Protein AF-A0A8J3D6I3-F1 (afdb_monomer)

Structure (mmCIF, N/CA/C/O backbone):
data_AF-A0A8J3D6I3-F1
#
_entry.id   AF-A0A8J3D6I3-F1
#
loop_
_atom_site.group_PDB
_atom_site.id
_atom_site.type_symbol
_atom_site.label_atom_id
_atom_site.label_alt_id
_atom_site.label_comp_id
_atom_site.label_asym_id
_atom_site.label_entity_id
_atom_site.label_seq_id
_atom_site.pdbx_PDB_ins_code
_atom_site.Cartn_x
_atom_site.Cartn_y
_atom_site.Cartn_z
_atom_site.occupancy
_atom_site.B_iso_or_equiv
_atom_site.auth_seq_id
_atom_site.auth_comp_id
_atom_site.auth_asym_id
_atom_site.auth_atom_id
_atom_site.pdbx_PDB_model_num
ATOM 1 N N . MET A 1 1 ? -26.474 9.514 15.849 1.00 45.03 1 MET A N 1
ATOM 2 C CA . MET A 1 1 ? -26.071 8.098 15.725 1.00 45.03 1 MET A CA 1
ATOM 3 C C . MET A 1 1 ? -24.938 8.026 14.710 1.00 45.03 1 MET A C 1
ATOM 5 O O . MET A 1 1 ? -25.201 8.061 13.516 1.00 45.03 1 MET A O 1
ATOM 9 N N . GLN A 1 2 ? -23.685 8.079 15.158 1.00 47.12 2 GLN A N 1
ATOM 10 C CA . GLN A 1 2 ? -22.518 8.049 14.273 1.00 47.12 2 GLN A CA 1
ATOM 11 C C . GLN A 1 2 ? -22.030 6.598 14.249 1.00 47.12 2 GLN A C 1
ATOM 13 O O . GLN A 1 2 ? -21.414 6.153 15.211 1.00 47.12 2 GLN A O 1
ATOM 18 N N . LEU A 1 3 ? -22.413 5.841 13.217 1.00 42.97 3 LEU A N 1
ATOM 19 C CA . LEU A 1 3 ? -22.065 4.423 13.104 1.00 42.97 3 LEU A CA 1
ATOM 20 C C . LEU A 1 3 ? -20.546 4.288 13.011 1.00 42.97 3 LEU A C 1
ATOM 22 O O . LEU A 1 3 ? -19.896 4.935 12.181 1.00 42.97 3 LEU A O 1
ATOM 26 N N . SER A 1 4 ? -19.979 3.481 13.900 1.00 55.28 4 SER A N 1
ATOM 27 C CA . SER A 1 4 ? -18.552 3.196 13.887 1.00 55.28 4 SER A CA 1
ATOM 28 C C . SER A 1 4 ? -18.232 2.331 12.663 1.00 55.28 4 SER A C 1
ATOM 30 O O . SER A 1 4 ? -18.999 1.448 12.288 1.00 55.28 4 SER A O 1
ATOM 32 N N . LEU A 1 5 ? -17.086 2.562 12.015 1.00 54.12 5 LEU A N 1
ATOM 33 C CA . LEU A 1 5 ? -16.631 1.776 10.849 1.00 54.12 5 LEU A CA 1
ATOM 34 C C . LEU A 1 5 ? -16.554 0.262 11.162 1.00 54.12 5 LEU A C 1
ATOM 36 O O . LEU A 1 5 ? -16.613 -0.574 10.266 1.00 54.12 5 LEU A O 1
ATOM 40 N N . VAL A 1 6 ? -16.465 -0.060 12.454 1.00 51.06 6 VAL A N 1
ATOM 41 C CA . VAL A 1 6 ? -16.442 -1.398 13.046 1.00 51.06 6 VAL A CA 1
ATOM 42 C C . VAL A 1 6 ? -17.799 -2.111 12.938 1.00 51.06 6 VAL A C 1
ATOM 44 O O . VAL A 1 6 ? -17.827 -3.322 12.751 1.00 51.06 6 VAL A O 1
ATOM 47 N N . GLU A 1 7 ? -18.922 -1.388 12.996 1.00 51.22 7 GLU A N 1
ATOM 48 C CA . GLU A 1 7 ? -20.272 -1.974 12.889 1.00 51.22 7 GLU A CA 1
ATOM 49 C C . GLU A 1 7 ? -20.680 -2.268 11.441 1.00 51.22 7 GLU A C 1
ATOM 51 O O . GLU A 1 7 ? -21.459 -3.184 11.192 1.00 51.22 7 GLU A O 1
ATOM 56 N N . LEU A 1 8 ? -20.132 -1.527 10.472 1.00 54.22 8 LEU A N 1
ATOM 57 C CA . LEU A 1 8 ? -20.420 -1.724 9.045 1.00 54.22 8 LEU A CA 1
ATOM 58 C C . LEU A 1 8 ? -19.747 -2.975 8.460 1.00 54.22 8 LEU A C 1
ATOM 60 O O . LEU A 1 8 ? -20.194 -3.486 7.437 1.00 54.22 8 LEU A O 1
ATOM 64 N N . PHE A 1 9 ? -18.691 -3.479 9.102 1.00 55.00 9 PHE A N 1
ATOM 65 C CA . PHE A 1 9 ? -17.943 -4.642 8.635 1.00 55.00 9 PHE A CA 1
ATOM 66 C C . PHE A 1 9 ? -17.595 -5.550 9.820 1.00 55.00 9 PHE A C 1
ATOM 68 O O . PHE A 1 9 ? -16.518 -5.405 10.388 1.00 55.00 9 PHE A O 1
ATOM 75 N N . PRO A 1 10 ? -18.435 -6.533 10.190 1.00 51.09 10 PRO A N 1
ATOM 76 C CA . PRO A 1 10 ? -18.148 -7.459 11.297 1.00 51.09 10 PRO A CA 1
ATOM 77 C C . PRO A 1 10 ? -16.852 -8.283 11.116 1.00 51.09 10 PRO A C 1
ATOM 79 O O . PRO A 1 10 ? -16.332 -8.857 12.075 1.00 51.09 10 PRO A O 1
ATOM 82 N N . GLU A 1 11 ? -16.263 -8.289 9.914 1.00 48.94 11 GLU A N 1
ATOM 83 C CA . GLU A 1 11 ? -14.926 -8.835 9.641 1.00 48.94 11 GLU A CA 1
ATOM 84 C C . GLU A 1 11 ? -13.767 -7.981 10.207 1.00 48.94 11 GLU A C 1
ATOM 86 O O . GLU A 1 11 ? -12.640 -8.471 10.310 1.00 48.94 11 GLU A O 1
ATOM 91 N N . PHE A 1 12 ? -14.027 -6.740 10.647 1.00 51.91 12 PHE A N 1
ATOM 92 C CA . PHE A 1 12 ? -13.050 -5.840 11.285 1.00 51.91 12 PHE A CA 1
ATOM 93 C C . PHE A 1 12 ? -12.577 -6.302 12.673 1.00 51.91 12 PHE A C 1
ATOM 95 O O . PHE A 1 12 ? -11.638 -5.721 13.218 1.00 51.91 12 PHE A O 1
ATOM 102 N N . ASN A 1 13 ? -13.140 -7.381 13.232 1.00 51.38 13 ASN A N 1
ATOM 103 C CA . ASN A 1 13 ? -12.549 -8.058 14.395 1.00 51.38 13 ASN A CA 1
ATOM 104 C C . ASN A 1 13 ? -11.121 -8.559 14.110 1.00 51.38 13 ASN A C 1
ATOM 106 O O . ASN A 1 13 ? -10.305 -8.728 15.020 1.00 51.38 13 ASN A O 1
ATOM 110 N N . ARG A 1 14 ? -10.784 -8.773 12.833 1.00 58.56 14 ARG A N 1
ATOM 111 C CA . ARG A 1 14 ? -9.421 -9.061 12.400 1.00 58.56 14 ARG A CA 1
ATOM 112 C C . ARG A 1 14 ? -8.686 -7.738 12.239 1.00 58.56 14 ARG A C 1
ATOM 114 O O . ARG A 1 14 ? -8.764 -7.073 11.217 1.00 58.56 14 ARG A O 1
ATOM 121 N N . SER A 1 15 ? -7.909 -7.375 13.255 1.00 68.50 15 SER A N 1
ATOM 122 C CA . SER A 1 15 ? -7.030 -6.200 13.197 1.00 68.50 15 SER A CA 1
ATOM 123 C C . SER A 1 15 ? -5.993 -6.262 12.063 1.00 68.50 15 SER A C 1
ATOM 125 O O . SER A 1 15 ? -5.361 -5.250 11.780 1.00 68.50 15 SER A O 1
ATOM 127 N N . LEU A 1 16 ? -5.827 -7.411 11.400 1.00 76.00 16 LEU A N 1
ATOM 128 C CA . LEU A 1 16 ? -4.864 -7.677 10.338 1.00 76.00 16 LEU A CA 1
ATOM 129 C C . LEU A 1 16 ? -5.576 -8.053 9.029 1.00 76.00 16 LEU A C 1
ATOM 131 O O . LEU A 1 16 ? -6.366 -8.995 8.997 1.00 76.00 16 LEU A O 1
ATOM 135 N N . PHE A 1 17 ? -5.217 -7.373 7.947 1.00 81.94 17 PHE A N 1
ATOM 136 C CA . PHE A 1 17 ? -5.655 -7.651 6.587 1.00 81.94 17 PHE A CA 1
ATOM 137 C C . PHE A 1 17 ? -4.432 -8.006 5.748 1.00 81.94 17 PHE A C 1
ATOM 139 O O . PHE A 1 17 ? -3.475 -7.234 5.665 1.00 81.94 17 PHE A O 1
ATOM 146 N N . LEU A 1 18 ? -4.465 -9.192 5.157 1.00 82.50 18 LEU A N 1
ATOM 147 C CA . LEU A 1 18 ? -3.391 -9.718 4.324 1.00 82.50 18 LEU A CA 1
ATOM 148 C C . LEU A 1 18 ? -3.678 -9.427 2.852 1.00 82.50 18 LEU A C 1
ATOM 150 O O . LEU A 1 18 ? -4.841 -9.279 2.472 1.00 82.50 18 LEU A O 1
ATOM 154 N N . ASP A 1 19 ? -2.618 -9.379 2.046 1.00 82.38 19 ASP A N 1
ATOM 155 C CA . ASP A 1 19 ? -2.702 -9.296 0.581 1.00 82.38 19 ASP A CA 1
ATOM 156 C C . ASP A 1 19 ? -3.547 -8.121 0.059 1.00 82.38 19 ASP A C 1
ATOM 158 O O . ASP A 1 19 ? -4.277 -8.239 -0.926 1.00 82.38 19 ASP A O 1
ATOM 162 N N . ILE A 1 20 ? -3.439 -6.962 0.712 1.00 86.75 20 ILE A N 1
ATOM 163 C CA . ILE A 1 20 ? -4.133 -5.750 0.285 1.00 86.75 20 ILE A CA 1
ATOM 164 C C . ILE A 1 20 ? -3.319 -5.026 -0.783 1.00 86.75 20 ILE A C 1
ATOM 166 O O . ILE A 1 20 ? -2.115 -4.790 -0.647 1.00 86.75 20 ILE A O 1
ATOM 170 N N . TYR A 1 21 ? -4.012 -4.608 -1.834 1.00 88.25 21 TYR A N 1
ATOM 171 C CA . TYR A 1 21 ? -3.483 -3.767 -2.888 1.00 88.25 21 TYR A CA 1
ATOM 172 C C . TYR A 1 21 ? -3.602 -2.290 -2.524 1.00 88.25 21 TYR A C 1
ATOM 174 O O . TYR A 1 21 ? -4.679 -1.779 -2.195 1.00 88.25 21 TYR A O 1
ATOM 182 N N . ALA A 1 22 ? -2.489 -1.576 -2.629 1.00 89.06 22 ALA A N 1
ATOM 183 C CA . ALA A 1 22 ? -2.447 -0.141 -2.415 1.00 89.06 22 ALA A CA 1
ATOM 184 C C . ALA A 1 22 ? -1.709 0.561 -3.545 1.00 89.06 22 ALA A C 1
ATOM 186 O O . ALA A 1 22 ? -0.658 0.114 -3.996 1.00 89.06 22 ALA A O 1
ATOM 187 N N . LYS A 1 23 ? -2.236 1.705 -3.962 1.00 88.81 23 LYS A N 1
ATOM 188 C CA . LYS A 1 23 ? -1.617 2.577 -4.951 1.00 88.81 23 LYS A CA 1
ATOM 189 C C . LYS A 1 23 ? -0.817 3.666 -4.255 1.00 88.81 23 LYS A C 1
ATOM 191 O O . LYS A 1 23 ? -1.310 4.327 -3.340 1.00 88.81 23 LYS A 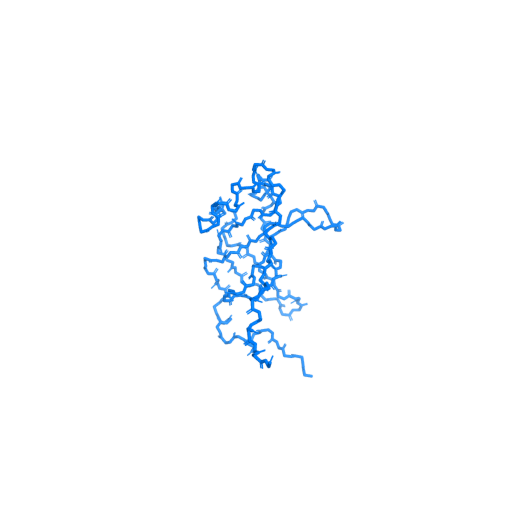O 1
ATOM 196 N N . MET A 1 24 ? 0.401 3.898 -4.724 1.00 86.56 24 MET A N 1
ATOM 197 C CA . MET A 1 24 ? 1.176 5.070 -4.337 1.00 86.56 24 MET A CA 1
ATOM 198 C C . MET A 1 24 ? 0.604 6.319 -4.991 1.00 86.56 24 MET A C 1
AT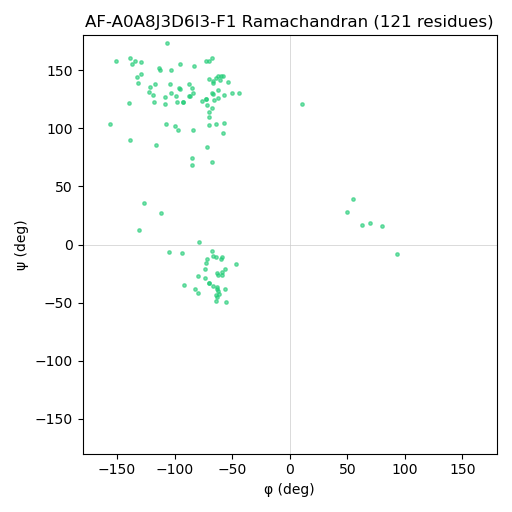OM 200 O O . MET A 1 24 ? 0.463 6.389 -6.209 1.00 86.56 24 MET A O 1
ATOM 204 N N . SER A 1 25 ? 0.299 7.301 -4.157 1.00 82.69 25 SER A N 1
ATOM 205 C CA . SER A 1 25 ? -0.148 8.635 -4.545 1.00 82.69 25 SER A CA 1
ATOM 206 C C . SER A 1 25 ? 0.709 9.665 -3.823 1.00 82.69 25 SER A C 1
ATOM 208 O O . SER A 1 25 ? 1.137 9.441 -2.686 1.00 82.69 25 SER A O 1
ATOM 210 N N . VAL A 1 26 ? 0.971 10.804 -4.452 1.00 80.38 26 VAL A N 1
ATOM 211 C CA . VAL A 1 26 ? 1.663 11.903 -3.775 1.00 80.38 26 VAL A CA 1
ATOM 212 C C . VAL A 1 26 ? 0.618 12.832 -3.172 1.00 80.38 26 VAL A C 1
ATOM 214 O O . VAL A 1 26 ? -0.266 13.339 -3.855 1.00 80.38 26 VAL A O 1
ATOM 217 N N . ASP A 1 27 ? 0.688 13.046 -1.859 1.00 78.75 27 ASP A N 1
ATOM 218 C CA . ASP A 1 27 ? -0.220 13.977 -1.194 1.00 78.75 27 ASP A CA 1
ATOM 219 C C . ASP A 1 27 ? 0.098 15.403 -1.674 1.00 78.75 27 ASP A C 1
ATOM 221 O O . ASP A 1 27 ? 1.197 15.907 -1.444 1.00 78.75 27 ASP A O 1
ATOM 225 N N . THR A 1 28 ? -0.857 16.057 -2.335 1.00 74.81 28 THR A N 1
ATOM 226 C CA . THR A 1 28 ? -0.676 17.383 -2.950 1.00 74.81 28 THR A CA 1
ATOM 227 C C . THR A 1 28 ? -0.353 18.480 -1.937 1.00 74.81 28 THR A C 1
ATOM 229 O O . THR A 1 28 ? 0.324 19.448 -2.280 1.00 74.81 28 THR A O 1
ATOM 232 N N . LYS A 1 29 ? -0.773 18.324 -0.673 1.00 75.56 29 LYS A N 1
ATOM 233 C CA . LYS A 1 29 ? -0.533 19.312 0.390 1.00 75.56 29 LYS A CA 1
ATOM 234 C C . LYS A 1 29 ? 0.849 19.170 1.005 1.00 75.56 29 LYS A C 1
ATOM 236 O O . LYS A 1 29 ? 1.479 20.161 1.352 1.00 75.56 29 LYS A O 1
ATOM 241 N N . THR A 1 30 ? 1.316 17.935 1.175 1.00 75.44 30 THR A N 1
ATOM 242 C CA . THR A 1 30 ? 2.594 17.669 1.857 1.00 75.44 30 THR A CA 1
ATOM 243 C C . THR A 1 30 ? 3.727 17.282 0.912 1.00 75.44 30 THR A C 1
ATOM 245 O O . THR A 1 30 ? 4.860 17.151 1.372 1.00 75.44 30 THR A O 1
ATOM 248 N N . LYS A 1 31 ? 3.435 17.091 -0.384 1.00 74.19 31 LYS A N 1
ATOM 249 C CA . LYS A 1 31 ? 4.329 16.533 -1.415 1.00 74.19 31 LYS A CA 1
ATOM 250 C C . LYS A 1 31 ? 4.999 15.227 -0.979 1.00 74.19 31 LYS A C 1
ATOM 252 O O . LYS A 1 31 ? 6.116 14.917 -1.384 1.00 74.19 31 LYS A O 1
ATOM 257 N N . ARG A 1 32 ? 4.344 14.469 -0.093 1.00 79.31 32 ARG A N 1
ATOM 258 C CA . ARG A 1 32 ? 4.885 13.228 0.472 1.00 79.31 32 ARG A CA 1
ATOM 259 C C . ARG A 1 32 ? 4.224 12.018 -0.180 1.00 79.31 32 ARG A C 1
ATOM 261 O O . ARG A 1 32 ? 2.999 12.012 -0.330 1.00 79.31 32 ARG A O 1
ATOM 268 N N . PRO A 1 33 ? 5.003 10.970 -0.495 1.00 80.31 33 PRO A N 1
ATOM 269 C CA . PRO A 1 33 ? 4.448 9.730 -1.003 1.00 80.31 33 PRO A CA 1
ATOM 270 C C . PRO A 1 33 ? 3.609 9.057 0.084 1.00 80.31 33 PRO A C 1
ATOM 272 O O . PRO A 1 33 ? 4.050 8.895 1.226 1.00 80.31 33 PRO A O 1
ATOM 275 N N . THR A 1 34 ? 2.388 8.690 -0.281 1.00 83.38 34 THR A N 1
ATOM 276 C CA . THR A 1 34 ? 1.404 8.037 0.581 1.00 83.38 34 THR A CA 1
ATOM 277 C C . THR A 1 34 ? 0.814 6.845 -0.165 1.00 83.38 34 THR A C 1
ATOM 279 O O . THR A 1 34 ? 0.646 6.888 -1.380 1.00 83.38 34 THR A O 1
ATOM 282 N N . LEU A 1 35 ? 0.510 5.763 0.548 1.00 86.25 35 LEU A N 1
ATOM 283 C CA . LEU A 1 35 ? -0.200 4.624 -0.027 1.00 86.25 35 LEU A CA 1
ATOM 284 C C . LEU A 1 35 ? -1.689 4.750 0.274 1.00 86.25 35 LEU A C 1
ATOM 286 O O . LEU A 1 35 ? -2.063 5.036 1.410 1.00 86.25 35 LEU A O 1
ATOM 290 N N . CYS A 1 36 ? -2.516 4.517 -0.736 1.00 87.00 36 CYS A N 1
ATOM 291 C CA . CYS A 1 36 ? -3.968 4.539 -0.631 1.00 87.00 36 CYS A CA 1
ATOM 292 C C . CYS A 1 36 ? -4.529 3.182 -1.056 1.00 87.00 36 CYS A C 1
ATOM 294 O O . CYS A 1 36 ? -4.092 2.623 -2.064 1.00 87.00 36 CYS A O 1
ATOM 296 N N . THR A 1 37 ? -5.487 2.649 -0.301 1.00 87.06 37 THR A N 1
ATOM 297 C CA . THR A 1 37 ? -6.182 1.405 -0.663 1.00 87.06 37 THR A CA 1
ATOM 298 C C . THR A 1 37 ? -6.980 1.572 -1.959 1.00 87.06 37 THR A C 1
ATOM 300 O O . THR A 1 37 ? -7.557 2.629 -2.224 1.00 87.06 37 THR A O 1
ATOM 303 N N . LEU A 1 38 ? -7.013 0.516 -2.775 1.00 84.62 38 LEU A N 1
ATOM 304 C CA . LEU A 1 38 ? -7.851 0.449 -3.976 1.00 84.62 38 LEU A CA 1
ATOM 305 C C . LEU A 1 38 ? -9.288 0.027 -3.637 1.00 84.62 38 LEU A C 1
ATOM 307 O O . LEU A 1 38 ? -9.510 -0.684 -2.655 1.00 84.62 38 LEU A O 1
ATOM 311 N N . ALA A 1 39 ? -10.240 0.434 -4.478 1.00 81.88 39 ALA A N 1
ATOM 312 C CA . ALA A 1 39 ? -11.634 0.004 -4.397 1.00 81.88 39 ALA A CA 1
ATOM 313 C C . ALA A 1 39 ? -11.819 -1.473 -4.787 1.00 81.88 39 ALA A C 1
ATOM 315 O O . ALA A 1 39 ? -10.984 -2.045 -5.485 1.00 81.88 39 ALA A O 1
ATOM 316 N N . GLY A 1 40 ? -12.922 -2.083 -4.335 1.00 76.12 40 GLY A N 1
ATOM 317 C CA . GLY A 1 40 ? -13.267 -3.476 -4.654 1.00 76.12 40 GLY A CA 1
ATOM 318 C C . GLY A 1 40 ? -12.528 -4.532 -3.825 1.00 76.12 40 GLY A C 1
ATOM 319 O O . GLY A 1 40 ? -12.501 -5.698 -4.202 1.00 76.12 40 GLY A O 1
ATOM 320 N N . GLN A 1 41 ? -11.916 -4.137 -2.706 1.00 81.81 41 GLN A N 1
ATOM 321 C CA . GLN A 1 41 ? -11.221 -5.040 -1.788 1.00 81.81 41 GLN A CA 1
ATOM 322 C C . GLN A 1 41 ? -12.018 -5.260 -0.500 1.00 81.81 41 GLN A C 1
ATOM 324 O O . GLN A 1 41 ? -12.998 -4.572 -0.232 1.00 81.81 41 GLN A O 1
ATOM 329 N N . ARG A 1 42 ? -11.537 -6.179 0.346 1.00 74.88 42 ARG A N 1
ATOM 330 C CA . ARG A 1 42 ? -12.076 -6.423 1.700 1.00 74.88 42 ARG A CA 1
ATOM 331 C C . ARG A 1 42 ? -11.917 -5.232 2.655 1.00 74.88 42 ARG A C 1
ATOM 333 O O . ARG A 1 42 ? -12.460 -5.249 3.752 1.00 74.88 42 ARG A O 1
ATOM 340 N N . VAL A 1 43 ? -11.145 -4.221 2.261 1.00 76.62 43 VAL A N 1
ATOM 341 C CA . VAL A 1 43 ? -10.956 -2.973 3.005 1.00 76.62 43 VAL A CA 1
ATOM 342 C C . VAL A 1 43 ? -11.579 -1.810 2.235 1.00 76.62 43 VAL A C 1
ATOM 344 O O . VAL A 1 43 ? -11.581 -1.836 1.001 1.00 76.62 43 VAL A O 1
ATOM 347 N N . PRO A 1 44 ? -12.062 -0.761 2.923 1.00 75.12 44 PRO A N 1
ATOM 348 C CA . PRO A 1 44 ? -12.597 0.409 2.245 1.00 75.12 44 PRO A CA 1
ATOM 349 C C . PRO A 1 44 ? -11.549 1.078 1.346 1.00 75.12 44 PRO A C 1
ATOM 351 O O . PRO A 1 44 ? -10.353 1.108 1.664 1.00 75.12 44 PRO A O 1
ATOM 354 N N . ALA A 1 45 ? -12.017 1.620 0.224 1.00 79.38 45 ALA A N 1
ATOM 355 C CA . ALA A 1 45 ? -11.200 2.357 -0.732 1.00 79.38 45 ALA A CA 1
ATOM 356 C C . ALA A 1 45 ? -10.687 3.683 -0.142 1.00 79.38 45 ALA A C 1
ATOM 358 O O . ALA A 1 45 ? -11.263 4.210 0.808 1.00 79.38 45 ALA A O 1
ATOM 359 N N . GLU A 1 46 ? -9.628 4.236 -0.739 1.00 80.00 46 GLU A N 1
ATOM 360 C CA . GLU A 1 46 ? -9.126 5.595 -0.463 1.00 80.00 46 GLU A CA 1
ATOM 361 C C . GLU A 1 46 ? -8.634 5.842 0.974 1.00 80.00 46 GLU A C 1
ATOM 363 O O . GLU A 1 46 ? -8.412 6.981 1.395 1.00 80.00 46 GLU A O 1
ATOM 368 N N . LEU A 1 47 ? -8.376 4.779 1.736 1.00 81.44 47 LEU A N 1
ATOM 369 C CA . LEU A 1 47 ? -7.808 4.893 3.069 1.00 81.44 47 LEU A CA 1
ATOM 370 C C . LEU A 1 47 ? -6.286 4.999 2.997 1.00 81.44 47 LEU A C 1
ATOM 372 O O . LEU A 1 47 ? -5.603 4.208 2.343 1.00 81.44 47 LEU A O 1
ATOM 376 N N . LYS A 1 48 ? -5.748 5.998 3.705 1.00 84.06 48 LYS A N 1
ATOM 377 C CA . LYS A 1 48 ? -4.305 6.238 3.788 1.00 84.06 48 LYS A CA 1
ATOM 378 C C . LYS A 1 48 ? -3.649 5.168 4.654 1.00 84.06 48 LYS A C 1
ATOM 380 O O . LYS A 1 48 ? -3.987 5.011 5.828 1.00 84.06 48 LYS A O 1
ATOM 385 N N . ILE A 1 49 ? -2.653 4.498 4.092 1.00 85.06 49 ILE A N 1
ATOM 386 C CA . ILE A 1 49 ? -1.818 3.533 4.794 1.00 85.06 49 ILE A CA 1
ATOM 387 C C . ILE A 1 49 ? -0.526 4.225 5.226 1.00 85.06 49 ILE A C 1
ATOM 389 O O . ILE A 1 49 ? 0.232 4.773 4.419 1.00 85.06 49 ILE A O 1
ATOM 393 N N . ARG A 1 50 ? -0.260 4.194 6.532 1.00 82.38 50 ARG A N 1
ATOM 394 C CA . ARG A 1 50 ? 1.018 4.605 7.115 1.00 82.38 50 ARG A CA 1
ATOM 395 C C . ARG A 1 50 ? 2.081 3.564 6.772 1.00 82.38 50 ARG A C 1
ATOM 397 O O . ARG A 1 50 ? 1.987 2.415 7.196 1.00 82.38 50 ARG A O 1
ATOM 404 N N . CYS A 1 51 ? 3.115 4.011 6.067 1.00 79.06 51 CYS A N 1
ATOM 405 C CA . CYS A 1 51 ? 4.276 3.213 5.684 1.00 79.06 51 CYS A CA 1
ATOM 406 C C . CYS A 1 51 ? 5.572 4.009 5.842 1.00 79.06 51 CYS A C 1
ATOM 408 O O . CYS A 1 51 ? 5.572 5.247 5.859 1.00 79.06 51 CYS A O 1
ATOM 410 N N . GLN A 1 52 ? 6.696 3.296 5.914 1.00 78.00 52 GLN A N 1
ATOM 411 C CA . GLN A 1 52 ? 8.010 3.926 5.841 1.00 78.00 52 GLN A CA 1
ATOM 412 C C . GLN A 1 52 ? 8.257 4.518 4.452 1.00 78.00 52 GLN A C 1
ATOM 414 O O . GLN A 1 52 ? 8.119 3.855 3.427 1.00 78.00 52 GLN A O 1
ATOM 419 N N . ARG A 1 53 ? 8.685 5.784 4.430 1.00 74.06 53 ARG A N 1
ATOM 420 C CA . ARG A 1 53 ? 8.905 6.538 3.189 1.00 74.06 53 ARG A CA 1
ATOM 421 C C . ARG A 1 53 ? 9.999 5.932 2.321 1.00 74.06 53 ARG A C 1
ATOM 423 O O . ARG A 1 53 ? 9.845 5.917 1.111 1.00 74.06 53 ARG A O 1
ATOM 430 N N . LYS A 1 54 ? 11.072 5.419 2.933 1.00 75.19 54 LYS A N 1
ATOM 431 C CA . LYS A 1 54 ? 12.225 4.849 2.216 1.00 75.19 54 LYS A CA 1
ATOM 432 C C . LYS A 1 54 ? 11.810 3.721 1.264 1.00 75.19 54 LYS A C 1
ATOM 434 O O . LYS A 1 54 ? 12.316 3.666 0.154 1.00 75.19 54 LYS A O 1
ATOM 439 N N . SER A 1 55 ? 10.845 2.894 1.669 1.00 72.06 55 SER A N 1
ATOM 440 C CA . SER A 1 55 ? 10.358 1.761 0.874 1.00 72.06 55 SER A CA 1
ATOM 441 C C . SER A 1 55 ? 9.484 2.180 -0.313 1.00 72.06 55 SER A C 1
ATOM 443 O O . SER A 1 55 ? 9.449 1.487 -1.322 1.00 72.06 55 SER A O 1
ATOM 445 N N . ILE A 1 56 ? 8.778 3.310 -0.202 1.00 75.75 56 ILE A N 1
ATOM 446 C CA . ILE A 1 56 ? 7.858 3.797 -1.243 1.00 75.75 56 ILE A CA 1
ATOM 447 C C . ILE A 1 56 ? 8.573 4.748 -2.208 1.00 75.75 56 ILE A C 1
ATOM 449 O O . ILE A 1 56 ? 8.313 4.737 -3.403 1.00 75.75 56 ILE A O 1
ATOM 453 N N . ASN A 1 57 ? 9.520 5.543 -1.706 1.00 74.31 57 ASN A N 1
ATOM 454 C CA . ASN A 1 57 ? 10.235 6.551 -2.491 1.00 74.31 57 ASN A CA 1
ATOM 455 C C . ASN A 1 57 ? 11.141 5.958 -3.584 1.00 74.31 57 ASN A C 1
ATOM 457 O O . ASN A 1 57 ? 11.679 6.698 -4.398 1.00 74.31 57 ASN A O 1
ATOM 461 N N . ALA A 1 58 ? 11.336 4.638 -3.583 1.00 72.81 58 ALA A N 1
ATOM 462 C CA . ALA A 1 58 ? 12.099 3.929 -4.601 1.00 72.81 58 ALA A CA 1
ATOM 463 C C . ALA A 1 58 ? 11.367 3.824 -5.953 1.00 72.81 58 ALA A C 1
ATOM 465 O O . ALA A 1 58 ? 12.001 3.503 -6.954 1.00 72.81 58 ALA A O 1
ATOM 466 N N . PHE A 1 59 ? 10.054 4.070 -6.001 1.00 71.81 59 PHE A N 1
ATOM 467 C CA . PHE A 1 59 ? 9.251 3.886 -7.210 1.00 71.81 59 PHE A CA 1
ATOM 468 C C . PHE A 1 59 ? 8.415 5.130 -7.539 1.00 71.81 59 PHE A C 1
ATOM 470 O O . PHE A 1 59 ? 8.133 5.935 -6.651 1.00 71.81 59 PHE A O 1
ATOM 477 N N . PRO A 1 60 ? 8.009 5.295 -8.810 1.00 75.12 60 PRO A N 1
ATOM 478 C CA . PRO A 1 60 ? 7.195 6.425 -9.240 1.00 75.12 60 PRO A CA 1
ATOM 479 C C . PRO A 1 60 ? 5.739 6.342 -8.761 1.00 75.12 60 PRO A C 1
ATOM 481 O O . PRO A 1 60 ? 5.201 5.267 -8.466 1.00 75.12 60 PRO A O 1
ATOM 484 N N . GLU A 1 61 ? 5.093 7.510 -8.725 1.00 81.50 61 GLU A N 1
ATOM 485 C CA . GLU A 1 61 ? 3.673 7.660 -8.412 1.00 81.50 61 GLU A CA 1
ATOM 486 C C . GLU A 1 61 ? 2.800 6.781 -9.314 1.00 81.50 61 GLU A C 1
ATOM 488 O O . GLU A 1 61 ? 3.042 6.654 -10.509 1.00 81.50 61 GLU A O 1
ATOM 493 N N . GLY A 1 62 ? 1.763 6.176 -8.737 1.00 80.50 62 GLY A N 1
ATOM 494 C CA . GLY A 1 62 ? 0.856 5.278 -9.441 1.00 80.50 62 GLY A CA 1
ATOM 495 C C . GLY A 1 62 ? 1.234 3.802 -9.351 1.00 80.50 62 GLY A C 1
ATOM 496 O O . GLY A 1 62 ? 0.418 2.964 -9.725 1.00 80.50 62 GLY A O 1
ATOM 497 N N . THR A 1 63 ? 2.403 3.465 -8.800 1.00 84.19 63 THR A N 1
ATOM 498 C CA . THR A 1 63 ? 2.791 2.068 -8.559 1.00 84.19 63 THR A CA 1
ATOM 499 C C . THR A 1 63 ? 1.828 1.398 -7.576 1.00 84.19 63 THR A C 1
ATOM 501 O O . THR A 1 63 ? 1.500 1.959 -6.526 1.00 84.19 63 THR A O 1
ATOM 504 N N . ILE A 1 64 ? 1.381 0.189 -7.916 1.00 87.56 64 ILE A N 1
ATOM 505 C CA . ILE A 1 64 ? 0.506 -0.643 -7.091 1.00 87.56 64 ILE A CA 1
ATOM 506 C C . ILE A 1 64 ? 1.344 -1.688 -6.353 1.00 87.56 64 ILE A C 1
ATOM 508 O O . ILE A 1 64 ? 2.111 -2.451 -6.949 1.00 87.56 64 ILE A O 1
ATOM 512 N N . TYR A 1 65 ? 1.159 -1.740 -5.042 1.00 87.00 65 TYR A N 1
ATOM 513 C CA . TYR A 1 65 ? 1.845 -2.633 -4.123 1.00 87.00 65 TYR A CA 1
ATOM 514 C C . TYR A 1 65 ? 0.885 -3.634 -3.521 1.00 87.00 65 TYR A C 1
ATOM 516 O O . TYR A 1 65 ? -0.289 -3.324 -3.335 1.00 87.00 65 TYR A O 1
ATOM 524 N N . LYS A 1 66 ? 1.422 -4.794 -3.162 1.00 88.50 66 LYS A N 1
ATOM 525 C CA . LYS A 1 66 ? 0.742 -5.813 -2.373 1.00 88.50 66 LYS A CA 1
ATOM 526 C C . LYS A 1 66 ? 1.376 -5.828 -0.988 1.00 88.50 66 LYS A C 1
ATOM 528 O O . LYS A 1 66 ? 2.594 -5.984 -0.866 1.00 88.50 66 LYS A O 1
ATOM 533 N N . LEU A 1 67 ? 0.580 -5.580 0.047 1.00 86.88 67 LEU A N 1
ATOM 534 C CA . LEU A 1 67 ? 1.071 -5.529 1.417 1.00 86.88 67 LEU A CA 1
ATOM 535 C C . LEU A 1 67 ? 0.021 -5.936 2.447 1.00 86.88 67 LEU A C 1
ATOM 537 O O . LEU A 1 67 ? -1.183 -5.806 2.243 1.00 86.88 67 LEU A O 1
ATOM 541 N N . ASP A 1 68 ? 0.526 -6.337 3.606 1.00 86.06 68 ASP A N 1
ATOM 542 C CA . ASP A 1 68 ? -0.285 -6.612 4.781 1.00 86.06 68 ASP A CA 1
ATOM 543 C C . ASP A 1 68 ? -0.490 -5.321 5.576 1.00 86.06 68 ASP A C 1
ATOM 545 O O . ASP A 1 68 ? 0.477 -4.634 5.948 1.00 86.06 68 ASP A O 1
ATOM 549 N N . VAL A 1 69 ? -1.744 -4.999 5.875 1.00 86.06 69 VAL A N 1
ATOM 550 C CA . VAL A 1 69 ? -2.124 -3.810 6.638 1.00 86.06 69 VAL A CA 1
ATOM 551 C C . VAL A 1 69 ? -2.807 -4.201 7.934 1.00 86.06 69 VAL A C 1
ATOM 553 O O . VAL A 1 69 ? -3.639 -5.098 7.994 1.00 86.06 69 VAL A O 1
ATOM 556 N N . ARG A 1 70 ? -2.461 -3.495 9.000 1.00 84.69 70 ARG A N 1
ATOM 557 C CA . ARG A 1 70 ? -3.132 -3.577 10.286 1.00 84.69 70 ARG A CA 1
ATOM 558 C C . ARG A 1 70 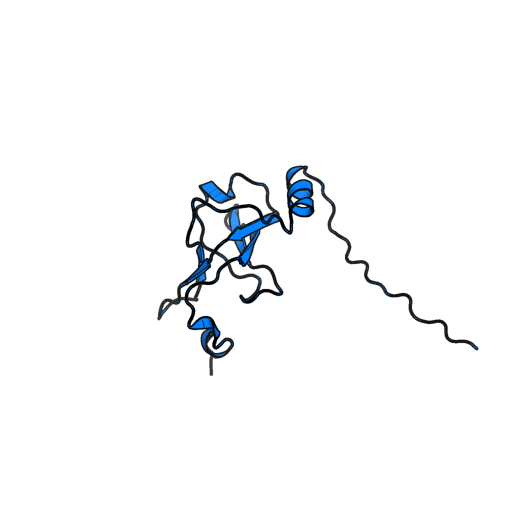? -4.020 -2.360 10.451 1.00 84.69 70 ARG A C 1
ATOM 560 O O . ARG A 1 70 ? -3.551 -1.234 10.271 1.00 84.69 70 ARG A O 1
ATOM 567 N N . LEU A 1 71 ? -5.272 -2.575 10.819 1.00 80.50 71 LEU A N 1
ATOM 568 C CA . LEU A 1 71 ? -6.122 -1.490 11.268 1.00 80.50 71 LEU A CA 1
ATOM 569 C C . LEU A 1 71 ? -5.724 -1.106 12.689 1.00 80.50 71 LEU A C 1
ATOM 571 O O . LEU A 1 71 ? -5.716 -1.936 13.600 1.00 80.50 71 LEU A O 1
ATOM 575 N N . VAL A 1 72 ? -5.392 0.165 12.862 1.00 76.25 72 VAL A N 1
ATOM 576 C CA . VAL A 1 72 ? -5.162 0.763 14.168 1.00 76.25 72 VAL A CA 1
ATOM 577 C C . VAL A 1 72 ? -6.346 1.666 14.456 1.00 76.25 72 VAL A C 1
ATOM 579 O O . VAL A 1 72 ? -6.458 2.760 13.898 1.00 76.25 72 VAL A O 1
ATOM 582 N N . ASP A 1 73 ? -7.228 1.183 15.322 1.00 71.31 73 ASP A N 1
ATOM 583 C CA . ASP A 1 73 ? -8.260 2.003 15.932 1.00 71.31 73 ASP A CA 1
ATOM 584 C C . ASP A 1 73 ? -7.734 2.545 17.265 1.00 71.31 73 ASP A C 1
ATOM 586 O O . ASP A 1 73 ? -7.282 1.796 18.135 1.00 71.31 73 ASP A O 1
ATOM 590 N N . LEU A 1 74 ? -7.720 3.867 17.403 1.00 67.69 74 LEU A N 1
ATOM 591 C CA . LEU A 1 74 ? -7.382 4.529 18.655 1.00 67.69 74 LEU A CA 1
ATOM 592 C C . LEU A 1 74 ? -8.676 5.115 19.192 1.00 67.69 74 LEU A C 1
ATOM 594 O O . LEU A 1 74 ? -9.281 5.931 18.508 1.00 67.69 74 LEU A O 1
ATOM 598 N N . LYS A 1 75 ? -9.018 4.797 20.446 1.00 62.41 75 LYS A N 1
ATOM 599 C CA . LYS A 1 75 ? -10.266 5.195 21.129 1.00 62.41 75 LYS A CA 1
ATOM 600 C C . LYS A 1 75 ? -10.669 6.682 20.998 1.00 62.41 75 LYS A C 1
ATOM 602 O O . LYS A 1 75 ? -11.821 6.995 21.242 1.00 62.41 75 LYS A O 1
ATOM 607 N N . ASN A 1 76 ? -9.755 7.578 20.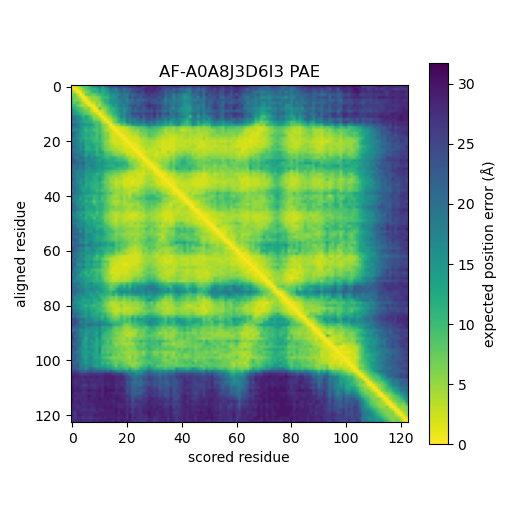597 1.00 67.44 76 ASN A N 1
ATOM 608 C CA . ASN A 1 76 ? -9.976 9.019 20.406 1.00 67.44 76 ASN A CA 1
ATOM 609 C C . ASN A 1 76 ? -9.468 9.588 19.055 1.00 67.44 76 ASN A C 1
ATOM 611 O O . ASN A 1 76 ? -9.331 10.805 18.917 1.00 67.44 76 ASN A O 1
ATOM 615 N N . LYS A 1 77 ? -9.114 8.765 18.056 1.00 69.94 77 LYS A N 1
ATOM 616 C CA . LYS A 1 77 ? -8.645 9.239 16.735 1.00 69.94 77 LYS A CA 1
ATOM 617 C C . LYS A 1 77 ? -9.315 8.474 15.603 1.00 69.94 77 LYS A C 1
ATOM 619 O O . LYS A 1 77 ? -9.759 7.351 15.778 1.00 69.94 77 LYS A O 1
ATOM 624 N N . LYS A 1 78 ? -9.334 9.082 14.411 1.00 71.19 78 LYS A N 1
ATOM 625 C CA . LYS A 1 78 ? -9.806 8.405 13.198 1.00 71.19 78 LYS A CA 1
ATOM 626 C C . LYS A 1 78 ? -8.981 7.127 12.975 1.00 71.19 78 LYS A C 1
ATOM 628 O O . LYS A 1 78 ? -7.747 7.236 12.972 1.00 71.19 78 LYS A O 1
ATOM 633 N N . PRO A 1 79 ? -9.628 5.967 12.779 1.00 72.81 79 PRO A N 1
ATOM 634 C CA . PRO A 1 79 ? -8.924 4.720 12.531 1.00 72.81 79 PRO A CA 1
ATOM 635 C C . PRO A 1 79 ? -8.089 4.848 11.257 1.00 72.81 79 PRO A C 1
ATOM 637 O O . PRO A 1 79 ? -8.502 5.487 10.284 1.00 72.81 79 PRO A O 1
ATOM 640 N N . TYR A 1 80 ? -6.890 4.273 11.270 1.00 77.06 80 TYR A N 1
ATOM 641 C CA . TYR A 1 80 ? -5.990 4.299 10.120 1.00 77.06 80 TYR A CA 1
ATOM 642 C C . TYR A 1 80 ? -5.335 2.944 9.897 1.00 77.06 80 TYR A C 1
ATOM 644 O O . TYR A 1 80 ? -5.153 2.152 10.822 1.00 77.06 80 TYR A O 1
ATOM 652 N N . PHE A 1 81 ? -4.926 2.697 8.657 1.00 84.06 81 PHE A N 1
ATOM 653 C CA . PHE A 1 81 ? -4.151 1.514 8.323 1.00 84.06 81 PHE A CA 1
ATOM 654 C C . PHE A 1 81 ? -2.659 1.768 8.514 1.00 84.06 81 PHE A C 1
ATOM 656 O O . PHE A 1 81 ? -2.127 2.813 8.134 1.00 84.06 81 PHE A O 1
ATOM 663 N N . SER A 1 82 ? -1.967 0.791 9.085 1.00 82.81 82 SER A N 1
ATOM 664 C CA . SER A 1 82 ? -0.513 0.760 9.206 1.00 82.81 82 SER A CA 1
ATOM 665 C C . SER A 1 82 ? 0.008 -0.497 8.535 1.00 82.81 82 SER A C 1
ATOM 667 O O . SER A 1 82 ? -0.480 -1.584 8.830 1.00 82.81 82 SER A O 1
ATOM 669 N N . ALA A 1 83 ? 1.014 -0.390 7.671 1.00 83.62 83 ALA A N 1
ATOM 670 C CA . ALA A 1 83 ? 1.631 -1.595 7.129 1.00 83.62 83 ALA A CA 1
ATOM 671 C C . ALA A 1 83 ? 2.356 -2.378 8.223 1.00 83.62 83 ALA A C 1
ATOM 673 O O . ALA A 1 83 ? 3.041 -1.803 9.075 1.00 83.62 83 ALA A O 1
ATOM 674 N N . VAL A 1 84 ? 2.210 -3.701 8.180 1.00 78.62 84 VAL A N 1
ATOM 675 C CA . VAL A 1 84 ? 2.806 -4.605 9.172 1.00 78.62 84 VAL A CA 1
ATOM 676 C C . VAL A 1 84 ? 4.282 -4.835 8.875 1.00 78.62 84 VAL A C 1
ATOM 678 O O . VAL A 1 84 ? 5.116 -4.799 9.776 1.00 78.62 84 VAL A O 1
ATOM 681 N N . LYS A 1 85 ? 4.632 -5.011 7.596 1.00 75.25 85 LYS A N 1
ATOM 682 C CA . LYS A 1 85 ? 6.009 -5.248 7.140 1.00 75.25 85 LYS A CA 1
ATOM 683 C C . LYS A 1 85 ? 6.488 -4.105 6.250 1.00 75.25 85 LYS A C 1
ATOM 685 O O . LYS A 1 85 ? 6.460 -4.189 5.028 1.00 75.25 85 LYS A O 1
ATOM 690 N N . ASN A 1 86 ? 7.001 -3.048 6.875 1.00 67.25 86 ASN A N 1
ATOM 691 C CA . ASN A 1 86 ? 7.511 -1.868 6.163 1.00 67.25 86 ASN A CA 1
ATOM 692 C C . ASN A 1 86 ? 8.727 -2.147 5.252 1.00 67.25 86 ASN A C 1
ATOM 694 O O . ASN A 1 86 ? 8.935 -1.422 4.282 1.00 67.25 86 ASN A O 1
ATOM 698 N N . ASN A 1 87 ? 9.509 -3.196 5.535 1.00 61.34 87 ASN A N 1
ATOM 699 C CA . ASN A 1 87 ? 10.755 -3.505 4.816 1.00 61.34 87 ASN A CA 1
ATOM 700 C C . ASN A 1 87 ? 10.586 -4.492 3.648 1.00 61.34 87 ASN A C 1
ATOM 702 O O . ASN A 1 87 ? 11.543 -4.730 2.920 1.00 61.34 87 ASN A O 1
ATOM 706 N N . LYS A 1 88 ? 9.405 -5.099 3.473 1.00 66.12 88 LYS A N 1
ATOM 707 C CA . LYS A 1 88 ? 9.148 -6.118 2.436 1.00 66.12 88 LYS A CA 1
ATOM 708 C C . LYS A 1 88 ? 7.940 -5.759 1.572 1.00 66.12 88 LYS A C 1
ATOM 710 O O . LYS A 1 88 ? 7.176 -6.636 1.188 1.00 66.12 88 LYS A O 1
ATOM 715 N N . ILE A 1 89 ? 7.742 -4.470 1.301 1.00 72.06 89 ILE A N 1
ATOM 716 C CA . ILE A 1 89 ? 6.664 -4.035 0.412 1.00 72.06 89 ILE A CA 1
ATOM 717 C C . ILE A 1 89 ? 7.041 -4.459 -1.009 1.00 72.06 89 ILE A C 1
ATOM 719 O O . ILE A 1 89 ? 8.034 -3.983 -1.560 1.00 72.06 89 ILE A O 1
ATOM 723 N N . GLN A 1 90 ? 6.266 -5.375 -1.582 1.00 77.44 90 GLN A N 1
ATOM 724 C CA . GLN A 1 90 ? 6.469 -5.871 -2.937 1.00 77.44 90 GLN A CA 1
ATOM 725 C C . GLN A 1 90 ? 5.455 -5.236 -3.885 1.00 77.44 90 GLN A C 1
ATOM 727 O O . GLN A 1 90 ? 4.339 -4.875 -3.503 1.00 77.44 90 GLN A O 1
ATOM 732 N N . ARG A 1 91 ? 5.856 -5.076 -5.147 1.00 83.38 91 ARG A N 1
ATOM 733 C CA . ARG A 1 91 ? 4.928 -4.680 -6.209 1.00 83.38 91 ARG A CA 1
ATOM 734 C C . ARG A 1 91 ? 3.931 -5.811 -6.425 1.00 83.38 91 ARG A C 1
ATOM 736 O O . ARG A 1 91 ? 4.319 -6.976 -6.401 1.00 83.38 91 ARG A O 1
ATOM 743 N N . ALA A 1 92 ? 2.674 -5.456 -6.650 1.00 83.94 92 ALA A N 1
ATOM 744 C CA . ALA A 1 92 ? 1.671 -6.445 -7.005 1.00 83.94 92 ALA A CA 1
ATOM 745 C C . ALA A 1 92 ? 2.020 -7.046 -8.374 1.00 83.94 92 ALA A C 1
ATOM 747 O O . ALA A 1 92 ? 2.196 -6.306 -9.347 1.00 83.94 92 ALA A O 1
ATOM 748 N N . ILE A 1 93 ? 2.145 -8.373 -8.432 1.00 81.06 93 ILE A N 1
ATOM 749 C CA . ILE A 1 93 ? 2.419 -9.110 -9.675 1.00 81.06 93 ILE A CA 1
ATOM 750 C C . ILE A 1 93 ? 1.178 -9.057 -10.570 1.00 81.06 93 ILE A C 1
ATOM 752 O O . ILE A 1 93 ? 1.294 -8.928 -11.783 1.00 81.06 93 ILE A O 1
ATOM 756 N N . GLU A 1 94 ? -0.007 -9.035 -9.960 1.00 81.81 94 GLU A N 1
ATOM 757 C CA . GLU A 1 94 ? -1.300 -8.903 -10.633 1.00 81.81 94 GLU A CA 1
ATOM 758 C C . GLU A 1 94 ? -1.401 -7.601 -11.446 1.00 81.81 94 GLU A C 1
ATOM 760 O O . GLU A 1 94 ? -2.112 -7.531 -12.442 1.00 81.81 94 GLU A O 1
ATOM 765 N N . PHE A 1 95 ? -0.644 -6.574 -11.049 1.00 80.44 95 PHE A N 1
ATOM 766 C CA . PHE A 1 95 ? -0.577 -5.281 -11.726 1.00 80.44 95 PHE A CA 1
ATOM 767 C C . PHE A 1 95 ? 0.787 -5.044 -12.382 1.00 80.44 95 PHE A C 1
ATOM 769 O O . PHE A 1 95 ? 1.204 -3.895 -12.540 1.00 80.44 95 PHE A O 1
ATOM 776 N N . TYR A 1 96 ? 1.499 -6.110 -12.762 1.00 79.88 96 TYR A N 1
ATOM 777 C CA . TYR A 1 96 ? 2.829 -6.006 -13.361 1.00 79.88 96 TYR A CA 1
ATOM 778 C C . TYR A 1 96 ? 2.838 -5.104 -14.602 1.00 79.88 96 TYR A C 1
ATOM 780 O O . TYR A 1 96 ? 3.622 -4.158 -14.641 1.00 79.88 96 TYR A O 1
ATOM 788 N N . ASP A 1 97 ? 1.923 -5.311 -15.556 1.00 79.81 97 ASP A N 1
ATOM 789 C CA . ASP A 1 97 ? 1.849 -4.504 -16.785 1.00 79.81 97 ASP A CA 1
ATOM 790 C C . ASP A 1 97 ? 1.563 -3.028 -16.504 1.00 79.81 97 ASP A C 1
ATOM 792 O O . ASP A 1 97 ? 2.165 -2.133 -17.104 1.00 79.81 97 ASP A O 1
ATOM 796 N N . HIS A 1 98 ? 0.672 -2.757 -15.548 1.00 79.62 98 HIS A N 1
ATOM 797 C CA . HIS A 1 98 ? 0.371 -1.398 -15.109 1.00 79.62 98 HIS A CA 1
ATOM 798 C C . HIS A 1 98 ? 1.603 -0.745 -14.473 1.00 79.62 98 HIS A C 1
ATOM 800 O O . HIS A 1 98 ? 1.997 0.357 -14.848 1.00 79.62 98 HIS A O 1
ATOM 806 N N . ASN A 1 99 ? 2.260 -1.447 -13.551 1.00 80.19 99 ASN A N 1
ATOM 807 C CA . ASN A 1 99 ? 3.453 -0.965 -12.867 1.00 80.19 99 ASN A CA 1
ATOM 808 C C . ASN A 1 99 ? 4.622 -0.746 -13.836 1.00 80.19 99 ASN A C 1
ATOM 810 O O . ASN A 1 99 ? 5.364 0.223 -13.691 1.00 80.19 99 ASN A O 1
ATOM 814 N N . LEU A 1 100 ? 4.765 -1.604 -14.848 1.00 80.12 100 LEU A N 1
ATOM 815 C CA . LEU A 1 100 ? 5.761 -1.463 -15.905 1.00 80.12 100 LEU A CA 1
ATOM 816 C C . LEU A 1 100 ? 5.503 -0.202 -16.743 1.00 80.12 100 LEU A C 1
ATOM 818 O O . LEU A 1 100 ? 6.441 0.537 -17.038 1.00 80.12 100 LEU A O 1
ATOM 822 N N . ARG A 1 101 ? 4.241 0.072 -17.101 1.00 79.69 101 ARG A N 1
ATOM 823 C CA . ARG A 1 101 ? 3.846 1.289 -17.835 1.00 79.69 101 ARG A CA 1
ATOM 824 C C . ARG A 1 101 ? 4.121 2.554 -17.028 1.00 79.69 101 ARG A C 1
ATOM 826 O O . ARG A 1 101 ? 4.709 3.493 -17.561 1.00 79.69 101 ARG A O 1
ATOM 833 N N . VAL A 1 102 ? 3.765 2.545 -15.744 1.00 78.75 102 VAL A N 1
ATOM 834 C CA . VAL A 1 102 ? 4.030 3.648 -14.809 1.00 78.75 102 VAL A CA 1
ATOM 835 C C . VAL A 1 102 ? 5.537 3.887 -14.656 1.00 78.75 102 VAL A C 1
ATOM 837 O O . VAL A 1 102 ? 5.992 5.025 -14.716 1.00 78.75 102 VAL A O 1
ATOM 840 N N . GLN A 1 103 ? 6.335 2.822 -14.539 1.00 74.38 103 GLN A N 1
ATOM 841 C CA . GLN A 1 103 ? 7.791 2.923 -14.424 1.00 74.38 103 GLN A CA 1
ATOM 842 C C . GLN A 1 103 ? 8.459 3.464 -15.696 1.00 74.38 103 GLN A C 1
ATOM 844 O O . GLN A 1 103 ? 9.433 4.206 -15.607 1.00 74.38 103 GLN A O 1
ATOM 849 N N . LYS A 1 104 ? 7.938 3.115 -16.875 1.00 75.12 104 LYS A N 1
ATOM 850 C CA . LYS A 1 104 ? 8.462 3.571 -18.171 1.00 75.12 104 LYS A CA 1
ATOM 851 C C . LYS A 1 104 ? 8.042 5.003 -18.538 1.00 75.12 104 LYS A C 1
ATOM 853 O O . LYS A 1 104 ? 8.380 5.458 -19.624 1.00 75.12 104 LYS A O 1
ATOM 858 N N . GLY A 1 105 ? 7.305 5.710 -17.674 1.00 59.38 105 GLY A N 1
ATOM 859 C CA . GLY A 1 105 ? 6.800 7.058 -17.968 1.00 59.38 105 GLY A CA 1
ATOM 860 C C . GLY A 1 105 ? 5.698 7.077 -19.033 1.00 59.38 105 GLY A C 1
ATOM 861 O O . GLY A 1 105 ? 5.430 8.118 -19.629 1.00 59.38 105 GLY A O 1
ATOM 862 N N . GLY A 1 106 ? 5.057 5.930 -19.286 1.00 49.56 106 GLY A N 1
ATOM 863 C CA . GLY A 1 106 ? 4.000 5.785 -20.278 1.00 49.56 106 GLY A CA 1
ATOM 864 C C . GLY A 1 106 ? 2.722 6.464 -19.809 1.00 49.56 106 GLY A C 1
ATOM 865 O O . GLY A 1 106 ? 1.834 5.819 -19.254 1.00 49.56 106 GLY A O 1
ATOM 866 N N . CYS A 1 107 ? 2.632 7.770 -20.032 1.00 42.00 107 CYS A N 1
ATOM 867 C CA . CYS A 1 107 ? 1.412 8.543 -19.893 1.00 42.00 107 CYS A CA 1
ATOM 868 C C . CYS A 1 107 ? 0.342 7.953 -20.827 1.00 42.00 107 CYS A C 1
ATOM 870 O O . CYS A 1 107 ? 0.318 8.224 -22.021 1.00 42.00 107 CYS A O 1
ATOM 872 N N . SER A 1 108 ? -0.524 7.088 -20.308 1.00 42.00 108 SER A N 1
ATOM 873 C CA . SER A 1 108 ? -1.810 6.791 -20.935 1.00 42.00 108 SER A CA 1
ATOM 874 C C . SER A 1 108 ? -2.762 6.285 -19.866 1.00 42.00 108 SER A C 1
ATOM 876 O O . SER A 1 108 ? -2.680 5.159 -19.379 1.00 42.00 108 SER A O 1
ATOM 878 N N . GLN A 1 109 ? -3.663 7.176 -19.464 1.00 43.25 109 GLN A N 1
ATOM 879 C CA . GLN A 1 109 ? -4.874 6.789 -18.765 1.00 43.25 109 GLN A CA 1
ATOM 880 C C . GLN A 1 109 ? -5.546 5.668 -19.571 1.00 43.25 109 GLN A C 1
ATOM 882 O O . GLN A 1 109 ? -5.736 5.844 -20.780 1.00 43.25 109 GLN A O 1
ATOM 887 N N . PRO A 1 110 ? -5.939 4.536 -18.963 1.00 43.41 110 PRO A N 1
ATOM 888 C CA . PRO A 1 110 ? -6.919 3.689 -19.608 1.00 43.41 110 PRO A CA 1
ATOM 889 C C . PRO A 1 110 ? -8.204 4.517 -19.685 1.00 43.41 110 PRO A C 1
ATOM 891 O O . PRO A 1 110 ? -8.880 4.738 -18.681 1.00 43.41 110 PRO A O 1
ATOM 894 N N . LYS A 1 111 ? -8.510 5.039 -20.878 1.00 43.44 111 LYS A N 1
ATOM 895 C CA . LYS A 1 111 ? -9.852 5.509 -21.199 1.00 43.44 111 LYS A CA 1
ATOM 896 C C . LYS A 1 111 ? -10.766 4.308 -20.984 1.00 43.44 111 LYS A C 1
ATOM 898 O O . LYS A 1 111 ? -10.787 3.392 -21.799 1.00 43.44 111 LYS A O 1
ATOM 903 N N . LEU A 1 112 ? -11.513 4.308 -19.886 1.00 47.38 112 LEU A N 1
ATOM 904 C CA . LEU A 1 112 ? -12.735 3.526 -19.767 1.00 47.38 112 LEU A CA 1
ATOM 905 C C . LEU A 1 112 ? -13.758 4.138 -20.739 1.00 47.38 112 LEU A C 1
ATOM 907 O O . LEU A 1 112 ? -14.703 4.795 -20.326 1.00 47.38 112 LEU A O 1
ATOM 911 N N . SER A 1 113 ? -13.554 3.975 -22.050 1.00 42.19 113 SER A N 1
ATOM 912 C CA . SER A 1 113 ? -14.610 4.171 -23.044 1.00 42.19 113 SER A CA 1
ATOM 913 C C . SER A 1 113 ? -15.401 2.872 -23.155 1.00 42.19 113 SER A C 1
ATOM 915 O O . SER A 1 113 ? -15.331 2.157 -24.151 1.00 42.19 113 SER A O 1
ATOM 917 N N . GLY A 1 114 ? -16.131 2.555 -22.090 1.00 44.12 114 GLY A N 1
ATOM 918 C CA . GLY A 1 114 ? -17.269 1.650 -22.151 1.00 44.12 114 GLY A CA 1
ATOM 919 C C . GLY A 1 114 ? -18.502 2.448 -22.559 1.00 44.12 114 GLY A C 1
ATOM 920 O O . GLY A 1 114 ? -19.332 2.762 -21.716 1.00 44.12 114 GLY A O 1
ATOM 921 N N . SER A 1 115 ? -18.607 2.824 -23.834 1.00 42.56 115 SER A N 1
ATOM 922 C CA . SER A 1 115 ? -19.908 3.113 -24.443 1.00 42.56 115 SER A CA 1
ATOM 923 C C . SER A 1 115 ? -20.305 1.873 -25.227 1.00 42.56 115 SER A C 1
ATOM 925 O O . SER A 1 115 ? -19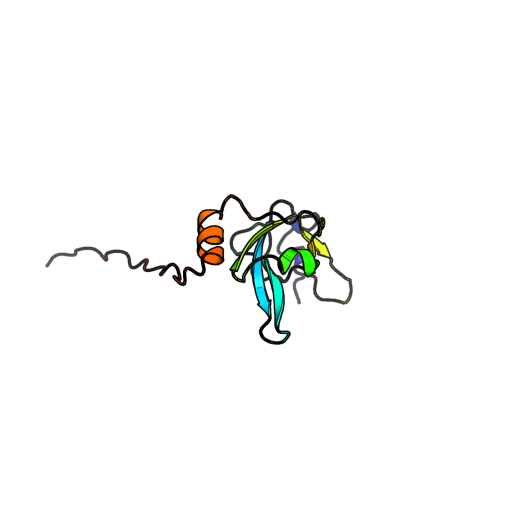.745 1.582 -26.279 1.00 42.56 115 SER A O 1
ATOM 927 N N . MET A 1 116 ? -21.208 1.097 -24.632 1.00 45.06 116 MET A N 1
ATOM 928 C CA . MET A 1 116 ? -21.853 -0.054 -25.256 1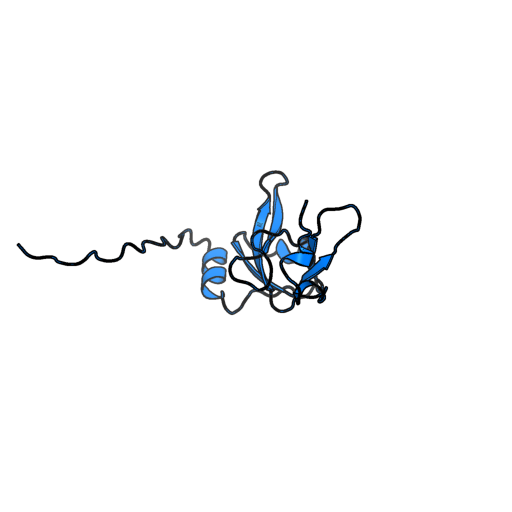.00 45.06 116 MET A CA 1
ATOM 929 C C . MET A 1 116 ? -22.590 0.382 -26.536 1.00 45.06 116 MET A C 1
ATOM 931 O O . MET A 1 116 ? -23.158 1.478 -26.556 1.00 45.06 116 MET A O 1
ATOM 935 N N . PRO A 1 117 ? -22.638 -0.460 -27.582 1.00 45.50 117 PRO A N 1
ATOM 936 C CA . PRO A 1 117 ? -23.444 -0.202 -28.766 1.00 45.50 117 PRO A CA 1
ATOM 937 C C . PRO A 1 117 ? -24.931 -0.344 -28.409 1.00 45.50 117 PRO A C 1
ATOM 939 O O . PRO A 1 117 ? -25.423 -1.435 -28.121 1.00 45.50 117 PRO A O 1
ATOM 942 N N . GLY A 1 118 ? -25.644 0.782 -2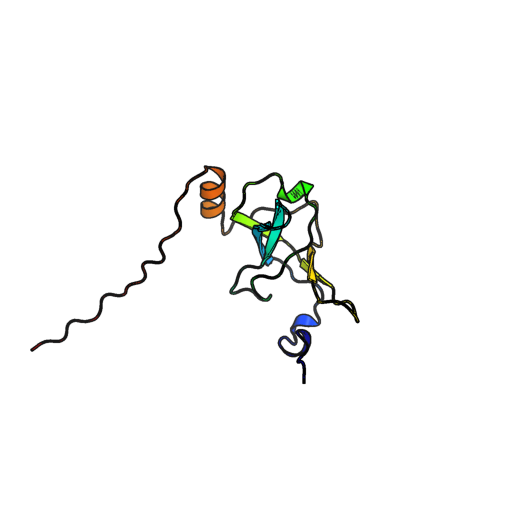8.394 1.00 41.59 118 GLY A N 1
ATOM 943 C CA . GLY A 1 118 ? -27.095 0.820 -28.271 1.00 41.59 118 GLY A CA 1
ATOM 944 C C . GLY A 1 118 ? -27.750 0.291 -29.543 1.00 41.59 118 GLY A C 1
ATOM 945 O O . GLY A 1 118 ? -27.758 0.970 -30.563 1.00 41.59 118 GLY A O 1
ATOM 946 N N . ALA A 1 119 ? -28.226 -0.947 -29.440 1.00 47.09 119 ALA A N 1
ATOM 947 C CA . ALA A 1 119 ? -29.331 -1.591 -30.143 1.00 47.09 119 ALA A CA 1
ATOM 948 C C . ALA A 1 119 ? -29.954 -0.856 -31.349 1.00 47.09 119 ALA A C 1
ATOM 950 O O . ALA A 1 119 ? -30.581 0.195 -31.228 1.00 47.09 119 ALA A O 1
ATOM 951 N N . GLN A 1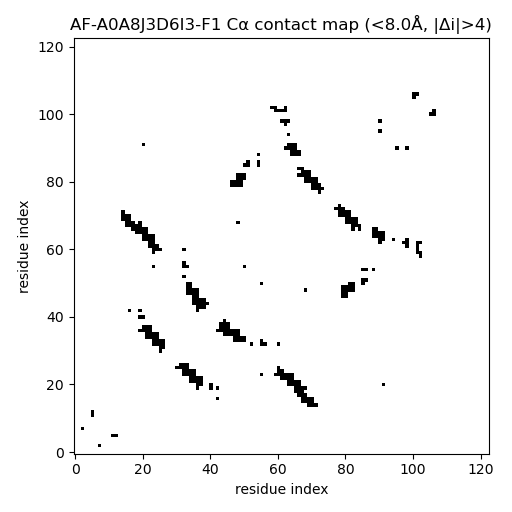 120 ? -29.893 -1.545 -32.491 1.00 46.62 120 GLN A N 1
ATOM 952 C CA . GLN A 1 120 ? -30.889 -1.471 -33.555 1.00 46.62 120 GLN A CA 1
ATOM 953 C C . GLN A 1 120 ? -32.309 -1.513 -32.966 1.00 46.62 120 GLN A C 1
ATOM 955 O O . GLN A 1 120 ? -32.638 -2.434 -32.219 1.00 46.62 120 GLN A O 1
ATOM 960 N N . LEU A 1 121 ? -33.173 -0.585 -33.374 1.00 54.84 121 LEU A N 1
ATOM 961 C CA . LEU A 1 121 ? -34.605 -0.847 -33.418 1.00 54.84 121 LEU A CA 1
ATOM 962 C C . LEU A 1 121 ? -35.191 -0.228 -34.687 1.00 54.84 121 LEU A C 1
ATOM 964 O O . LEU A 1 121 ? -35.038 0.961 -34.955 1.00 54.84 121 LEU A O 1
ATOM 968 N N . ALA A 1 122 ? -35.802 -1.106 -35.473 1.00 45.56 122 ALA A N 1
ATOM 969 C CA . ALA A 1 122 ? -36.422 -0.866 -36.759 1.00 45.56 122 ALA A CA 1
ATOM 970 C C . ALA A 1 122 ? -37.603 0.108 -36.682 1.00 45.56 122 ALA A C 1
ATOM 972 O O . ALA A 1 122 ? -38.392 0.026 -35.739 1.00 45.56 122 ALA A O 1
ATOM 973 N N . ARG A 1 123 ? -37.762 0.925 -37.728 1.00 50.31 123 ARG A N 1
ATOM 974 C CA . ARG A 1 123 ? -39.047 1.332 -38.307 1.00 50.31 123 ARG A CA 1
ATOM 975 C C . ARG A 1 123 ? -38.870 1.616 -39.791 1.00 50.31 123 ARG A C 1
ATOM 977 O O . ARG A 1 123 ? -37.847 2.248 -40.129 1.00 50.31 123 ARG A O 1
#

Nearest PDB structures (foldseek):
  8b2q-assembly1_I  TM=5.945E-01  e=3.284E-02  Tannerella forsythia
  8emh-assembly1_F  TM=5.573E-01  e=2.432E-02  Acinetobacter sp. NEB 394
  8emh-assembly1_D  TM=5.579E-01  e=2.432E-02  Acinetobacter sp. NEB 394
  1ty2-assembly1_B  TM=4.753E-01  e=1.445E+00  Streptococcus pyogenes
  1ty2-assembly1_A  TM=4.726E-01  e=1.837E+00  Streptococcus pyogenes

Solvent-accessible surface area (backbone atoms only — not comparable to full-atom values): 7599 Å² total; per-residue (Å²): 136,83,82,54,77,59,75,80,35,77,71,56,78,50,47,63,44,72,77,39,54,28,32,33,41,64,38,86,88,74,74,40,81,39,35,25,31,43,71,95,53,101,51,71,49,73,42,58,37,49,67,54,57,78,67,55,71,77,56,60,69,62,36,43,27,35,39,41,34,26,59,47,76,45,104,88,51,84,65,41,35,32,47,72,55,54,90,68,70,39,69,28,71,95,43,41,70,59,36,52,35,47,68,71,66,54,88,65,79,83,77,83,76,80,74,77,86,81,71,90,75,91,132

pLDDT: mean 70.71, std 14.77, range [41.59, 89.06]

Mean predicted aligned error: 12.94 Å

Secondary structure (DSSP, 8-state):
----HHHH-GGGG-SEEEEEEEEEEEETTTTEEEEEEPSSSSS-TTPEEE--HHHHTTS-TT-EEEEEEEEEEETTEEEEEEES-TT--EEPSTTHHHHHHHHTT------------------

Foldseek 3Di:
DDDDPCVVQVVVVPQKDFFFKWFWDQDPVPSATWTWGPPPDSDDGGATEDADRVQVVVAAGGFMWTFMWGWDDDPPDDIHIYTPDRPPTGGDPVCVVVRVCRRVVNPDDPPPPPPDDDDDDDD

Sequence (123 aa):
MQLSLVELFPEFNRSLFLDIYAKMSVDTKTKRPTLCTLAGQRVPAELKIRCQRKSINAFPEGTIYKLDVRLVDLKNKKPYFSAVKNNKIQRAIEFYDHNLRVQKGGCSQPKLSGSMPGAQLAR

Radius of gyration: 18.12 Å; Cα contacts (8 Å, |Δi|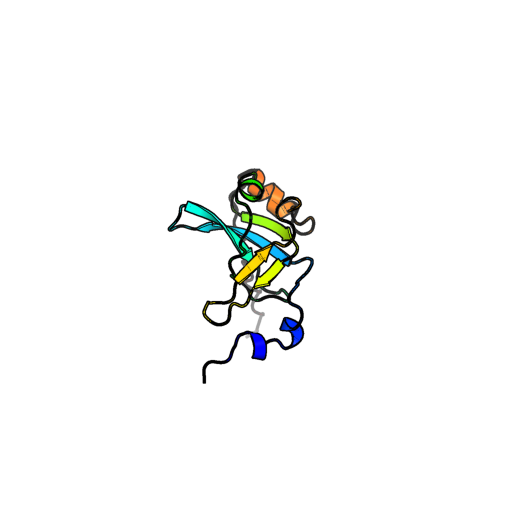>4): 186; chains: 1; bounding box: 51×29×59 Å

Organism: NCBI:txid402147